Protein AF-A0A9D5WBK0-F1 (afdb_monomer_lite)

Radius of gyration: 13.13 Å; chains: 1; bounding box: 24×18×37 Å

Secondary structure (DSSP, 8-state):
--HHHHHHH--TT--HHHHHHIIIIIHHHHHHHHHHHH--

Foldseek 3Di:
DDPVCCVPPVVPDDDPVVVVCCVPPVVVVVVVVVVVVVVD

Structure (mmCIF, N/CA/C/O backbone):
data_AF-A0A9D5WBK0-F1
#
_entry.id   AF-A0A9D5WBK0-F1
#
loop_
_atom_site.group_PDB
_atom_site.id
_atom_site.type_symbol
_atom_site.label_atom_id
_atom_site.label_alt_id
_atom_site.label_comp_id
_atom_site.label_asym_id
_atom_site.label_entity_id
_atom_site.label_seq_id
_atom_site.pdbx_PDB_ins_code
_atom_site.Cartn_x
_atom_site.Cartn_y
_atom_site.Cartn_z
_atom_site.occupancy
_atom_site.B_iso_or_equiv
_atom_site.auth_seq_id
_atom_site.auth_comp_id
_atom_site.auth_asym_id
_atom_site.auth_atom_id
_atom_site.pdbx_PDB_model_num
ATOM 1 N N . MET A 1 1 ? 7.789 -13.783 -0.582 1.00 66.50 1 MET A N 1
ATOM 2 C CA . MET A 1 1 ? 8.352 -12.461 -0.942 1.00 66.50 1 MET A CA 1
ATOM 3 C C . MET A 1 1 ? 7.252 -11.425 -0.734 1.00 66.50 1 MET A C 1
ATOM 5 O O . MET A 1 1 ? 6.133 -11.715 -1.127 1.00 66.50 1 MET A O 1
ATOM 9 N N . GLY A 1 2 ? 7.512 -10.301 -0.058 1.00 85.56 2 GLY A N 1
ATOM 10 C CA . GLY A 1 2 ? 6.510 -9.243 0.192 1.00 85.56 2 GLY A CA 1
ATOM 11 C C . GLY A 1 2 ? 6.743 -7.990 -0.661 1.00 85.56 2 GLY A C 1
ATOM 12 O O . GLY A 1 2 ? 7.822 -7.851 -1.234 1.00 85.56 2 GLY A O 1
ATOM 13 N N . LEU A 1 3 ? 5.773 -7.064 -0.697 1.00 89.00 3 LEU A N 1
ATOM 14 C CA . LEU A 1 3 ? 5.794 -5.846 -1.530 1.00 89.00 3 LEU A CA 1
ATOM 15 C C . LEU A 1 3 ? 7.114 -5.066 -1.443 1.00 89.00 3 LEU A C 1
ATOM 17 O O . LEU A 1 3 ? 7.694 -4.728 -2.467 1.00 89.00 3 LEU A O 1
ATOM 21 N N . ARG A 1 4 ? 7.641 -4.844 -0.232 1.00 90.31 4 ARG A N 1
ATOM 22 C CA . ARG A 1 4 ? 8.949 -4.196 -0.028 1.00 90.31 4 ARG A CA 1
ATOM 23 C C . ARG A 1 4 ? 10.068 -4.880 -0.820 1.00 90.31 4 ARG A C 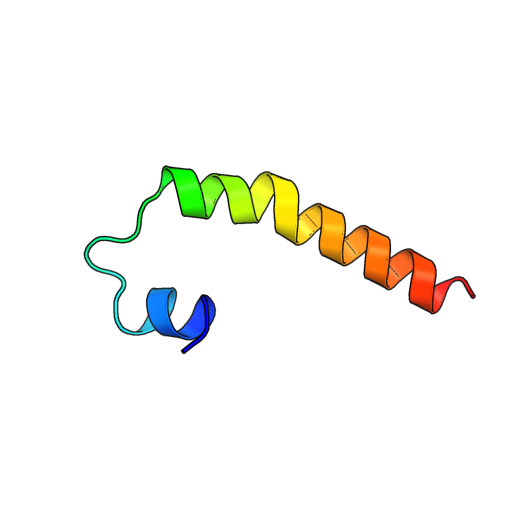1
ATOM 25 O O . ARG A 1 4 ? 10.892 -4.195 -1.414 1.00 90.31 4 ARG A O 1
ATOM 32 N N . ASN A 1 5 ? 10.124 -6.212 -0.808 1.00 89.50 5 ASN A N 1
ATOM 33 C CA . ASN A 1 5 ? 11.183 -6.949 -1.499 1.00 89.50 5 ASN A CA 1
ATOM 34 C C . ASN A 1 5 ? 11.049 -6.805 -3.016 1.00 89.50 5 ASN A C 1
ATOM 36 O O . ASN A 1 5 ? 12.063 -6.639 -3.682 1.00 89.50 5 ASN A O 1
ATOM 40 N N . ILE A 1 6 ? 9.817 -6.803 -3.530 1.00 88.81 6 ILE A N 1
ATOM 41 C CA . ILE A 1 6 ? 9.536 -6.572 -4.952 1.00 88.81 6 ILE A CA 1
ATOM 42 C C . ILE A 1 6 ? 9.976 -5.155 -5.338 1.00 88.81 6 ILE A C 1
ATOM 44 O O . ILE A 1 6 ? 10.732 -4.984 -6.284 1.00 88.81 6 ILE A O 1
ATOM 48 N N . ILE A 1 7 ? 9.616 -4.142 -4.540 1.00 88.94 7 ILE A N 1
ATOM 49 C CA . ILE A 1 7 ? 9.994 -2.747 -4.807 1.00 88.94 7 ILE A CA 1
ATOM 50 C C . ILE A 1 7 ? 11.513 -2.537 -4.801 1.00 88.94 7 ILE A C 1
ATOM 52 O O . ILE A 1 7 ? 12.020 -1.742 -5.581 1.00 88.94 7 ILE A O 1
ATOM 56 N N . V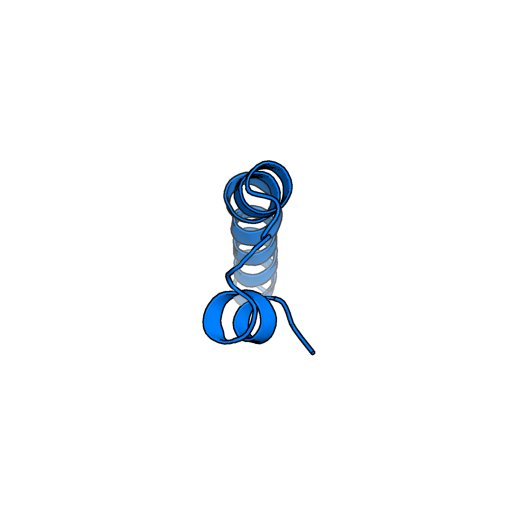AL A 1 8 ? 12.255 -3.210 -3.921 1.00 89.69 8 VAL A N 1
ATOM 57 C CA . VAL A 1 8 ? 13.705 -2.987 -3.786 1.00 89.69 8 VAL A CA 1
ATOM 58 C C . VAL A 1 8 ? 14.519 -3.824 -4.777 1.00 89.69 8 VAL A C 1
ATOM 60 O O . VAL A 1 8 ? 15.534 -3.348 -5.282 1.00 89.69 8 VAL A O 1
ATOM 63 N N . HIS A 1 9 ? 14.104 -5.062 -5.052 1.00 90.12 9 HIS A N 1
ATOM 64 C CA . HIS A 1 9 ? 14.913 -6.025 -5.808 1.00 90.12 9 HIS A CA 1
ATOM 65 C C . HIS A 1 9 ? 14.380 -6.326 -7.213 1.00 90.12 9 HIS A C 1
ATOM 67 O O . HIS A 1 9 ? 15.151 -6.762 -8.063 1.00 90.12 9 HIS A O 1
ATOM 73 N N . GLU A 1 10 ? 13.103 -6.055 -7.478 1.00 85.75 10 GLU A N 1
ATOM 74 C CA . GLU A 1 10 ? 12.408 -6.353 -8.738 1.00 85.75 10 GLU A CA 1
ATOM 75 C C . GLU A 1 10 ? 11.664 -5.104 -9.247 1.00 85.75 10 GLU A C 1
ATOM 77 O O . GLU A 1 10 ? 10.537 -5.170 -9.729 1.00 85.75 10 GLU A O 1
ATOM 82 N N . TYR A 1 11 ? 12.291 -3.927 -9.119 1.00 82.50 11 TYR A N 1
ATOM 83 C CA . TYR A 1 11 ? 11.640 -2.653 -9.450 1.00 82.50 11 TYR A CA 1
ATOM 84 C C . TYR A 1 11 ? 11.338 -2.458 -10.936 1.00 82.50 11 TYR A C 1
ATOM 86 O O . TYR A 1 11 ? 10.499 -1.635 -11.311 1.00 82.50 11 TYR A O 1
ATOM 94 N N . PHE A 1 12 ? 12.022 -3.207 -11.794 1.00 86.00 12 PHE A N 1
ATOM 95 C CA . PHE A 1 12 ? 11.754 -3.219 -13.219 1.00 86.00 12 PHE A CA 1
ATOM 96 C C . PHE A 1 12 ? 10.453 -3.978 -13.489 1.00 86.00 12 PHE A C 1
ATOM 98 O O . PHE A 1 12 ? 10.392 -5.190 -13.314 1.00 86.00 12 PHE A O 1
ATOM 105 N N . GLY A 1 13 ? 9.424 -3.263 -13.946 1.00 84.00 13 GLY A N 1
ATOM 106 C CA . GLY A 1 13 ? 8.128 -3.861 -14.283 1.00 84.00 13 GLY A CA 1
ATOM 107 C C . GLY A 1 13 ? 7.096 -3.841 -13.156 1.00 84.00 13 GLY A C 1
ATOM 108 O O . GLY A 1 13 ? 6.101 -4.554 -13.250 1.00 84.00 13 GLY A O 1
ATOM 109 N N . ILE A 1 14 ? 7.294 -3.022 -12.114 1.00 87.12 14 ILE A N 1
ATOM 110 C CA . ILE A 1 14 ? 6.227 -2.756 -11.142 1.00 87.12 14 ILE A CA 1
ATOM 111 C C . ILE A 1 14 ? 5.039 -2.111 -11.858 1.00 87.12 14 ILE A C 1
ATOM 113 O O . ILE A 1 14 ? 5.188 -1.108 -12.560 1.00 87.12 14 ILE A O 1
ATOM 117 N N . ASP A 1 15 ? 3.854 -2.659 -11.610 1.00 91.81 15 ASP A N 1
ATOM 118 C CA . ASP A 1 15 ? 2.595 -2.031 -11.978 1.00 91.81 15 ASP A CA 1
ATOM 119 C C . ASP A 1 15 ? 2.359 -0.784 -11.108 1.00 91.81 15 ASP A C 1
ATOM 121 O O . ASP A 1 15 ? 2.127 -0.860 -9.896 1.00 91.81 15 ASP A O 1
ATOM 125 N N . MET A 1 16 ? 2.457 0.384 -11.743 1.00 92.19 16 MET A N 1
ATOM 126 C CA . MET A 1 16 ? 2.302 1.676 -11.080 1.00 92.19 16 MET A CA 1
ATOM 127 C C . MET A 1 16 ? 0.864 1.953 -10.637 1.00 92.19 16 MET A C 1
ATOM 129 O O . MET A 1 16 ? 0.675 2.653 -9.642 1.00 92.19 16 MET A O 1
ATOM 133 N N . GLU A 1 17 ? -0.143 1.410 -11.321 1.00 95.38 17 GLU A N 1
ATOM 134 C CA . GLU A 1 17 ? -1.543 1.568 -10.917 1.00 95.38 17 GLU A CA 1
ATOM 135 C C . GLU A 1 17 ? -1.818 0.760 -9.650 1.00 95.38 17 GLU A C 1
ATOM 137 O O . GLU A 1 17 ? -2.406 1.275 -8.693 1.00 95.38 17 GLU A O 1
ATOM 142 N N . LEU A 1 18 ? -1.298 -0.469 -9.593 1.00 93.12 18 LEU A N 1
ATOM 143 C CA . LEU A 1 18 ? -1.348 -1.295 -8.390 1.00 93.12 18 LEU A CA 1
ATOM 144 C C . LEU A 1 18 ? -0.615 -0.625 -7.221 1.00 93.12 18 LEU A C 1
ATOM 146 O O . LEU A 1 18 ? -1.159 -0.537 -6.119 1.00 93.12 18 LEU A O 1
ATOM 150 N N . LEU A 1 19 ? 0.598 -0.110 -7.450 1.00 93.62 19 LEU A N 1
ATOM 151 C CA . LEU A 1 19 ? 1.359 0.587 -6.411 1.00 93.62 19 LEU A CA 1
ATOM 152 C C . LEU A 1 19 ? 0.605 1.822 -5.899 1.00 93.62 19 LEU A C 1
ATOM 154 O O . LEU A 1 19 ? 0.566 2.073 -4.693 1.00 93.62 19 LEU A O 1
ATOM 158 N N . TRP A 1 20 ? -0.030 2.572 -6.799 1.00 95.88 20 TRP A N 1
ATOM 159 C CA . TRP A 1 20 ? -0.834 3.730 -6.428 1.00 95.88 20 TRP A CA 1
ATOM 160 C C . TRP A 1 20 ? -2.068 3.348 -5.605 1.00 95.88 20 TRP A C 1
ATOM 162 O O . TRP A 1 20 ? -2.365 4.018 -4.614 1.00 95.88 20 TRP A O 1
ATOM 172 N N . SER A 1 21 ? -2.742 2.248 -5.957 1.00 97.44 21 SER A N 1
ATOM 173 C CA . SER A 1 21 ? -3.849 1.689 -5.172 1.00 97.44 21 SER A CA 1
ATOM 174 C C . SER A 1 21 ? -3.403 1.346 -3.753 1.00 97.44 21 SER A C 1
ATOM 176 O O . SER A 1 21 ? -4.029 1.787 -2.791 1.00 97.44 21 SER A O 1
ATOM 178 N N . ILE A 1 22 ? -2.272 0.651 -3.605 1.00 96.44 22 ILE A N 1
ATOM 179 C CA . ILE A 1 22 ? -1.732 0.281 -2.290 1.00 96.44 22 ILE A CA 1
ATOM 180 C C . ILE A 1 22 ? -1.462 1.533 -1.442 1.00 96.44 22 ILE A C 1
ATOM 182 O O . ILE A 1 22 ? -1.813 1.589 -0.263 1.00 96.44 22 ILE A O 1
ATOM 186 N N . ILE A 1 23 ? -0.881 2.577 -2.044 1.00 96.69 23 ILE A N 1
ATOM 187 C CA . ILE A 1 23 ? -0.581 3.835 -1.346 1.00 96.69 23 ILE A CA 1
ATOM 188 C C . IL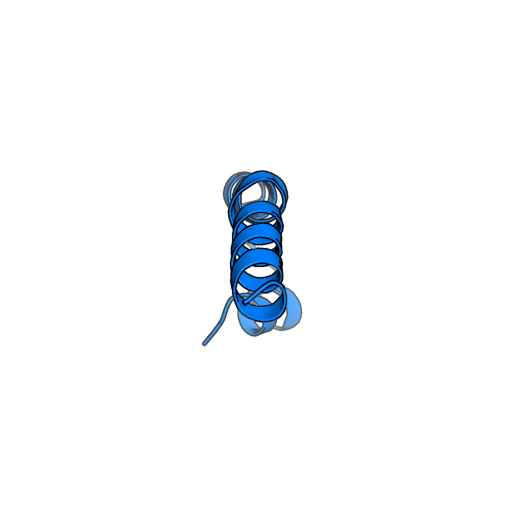E A 1 23 ? -1.859 4.566 -0.913 1.00 96.69 23 ILE A C 1
ATOM 190 O O . ILE A 1 23 ? -1.887 5.168 0.161 1.00 96.69 23 ILE A O 1
ATOM 194 N N . LYS A 1 24 ? -2.904 4.569 -1.746 1.00 98.12 24 LYS A N 1
ATOM 195 C CA . LYS A 1 24 ? -4.124 5.355 -1.506 1.00 98.12 24 LYS A CA 1
ATOM 196 C C . LYS A 1 24 ? -5.209 4.622 -0.728 1.00 98.12 24 LYS A C 1
ATOM 198 O O . LYS A 1 24 ? -6.043 5.297 -0.128 1.00 98.12 24 LYS A O 1
ATOM 203 N N . VAL A 1 25 ? -5.207 3.295 -0.736 1.00 97.88 25 VAL A N 1
ATOM 204 C CA . VAL A 1 25 ? -6.268 2.467 -0.154 1.00 97.88 25 VAL A CA 1
ATOM 205 C C . VAL A 1 25 ? -5.720 1.666 1.020 1.00 97.88 25 VAL A C 1
ATOM 207 O O . VAL A 1 25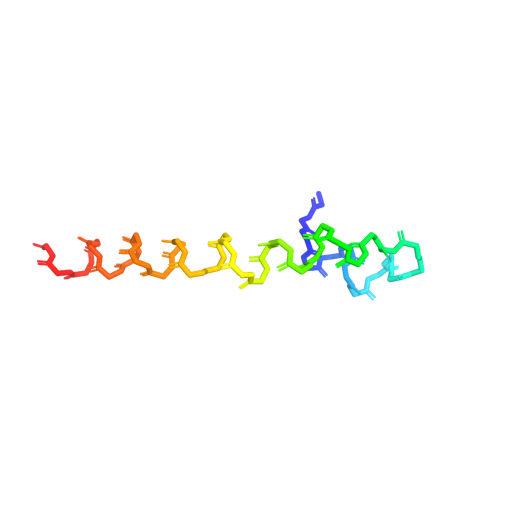 ? -6.117 1.909 2.160 1.00 97.88 25 VAL A O 1
ATOM 210 N N . ASP A 1 26 ? -4.750 0.792 0.757 1.00 97.56 26 ASP A N 1
ATOM 211 C CA . ASP A 1 26 ? -4.316 -0.217 1.727 1.00 97.56 26 ASP A CA 1
ATOM 212 C C . ASP A 1 26 ? -3.539 0.396 2.897 1.00 97.56 26 ASP A C 1
ATOM 214 O O . ASP A 1 26 ? -3.803 0.071 4.052 1.00 97.56 26 ASP A O 1
ATOM 218 N N . ILE A 1 27 ? -2.611 1.328 2.630 1.00 97.69 27 ILE A N 1
ATOM 219 C CA . ILE A 1 27 ? -1.835 1.987 3.696 1.00 97.69 27 ILE A CA 1
ATOM 220 C C . ILE A 1 27 ? -2.747 2.803 4.636 1.00 97.69 27 ILE A C 1
ATOM 222 O O . ILE A 1 27 ? -2.647 2.626 5.853 1.00 97.69 27 ILE A O 1
ATOM 226 N N . PRO A 1 28 ? -3.657 3.674 4.148 1.00 98.00 28 PRO A N 1
ATOM 227 C CA . PRO A 1 28 ? -4.586 4.384 5.027 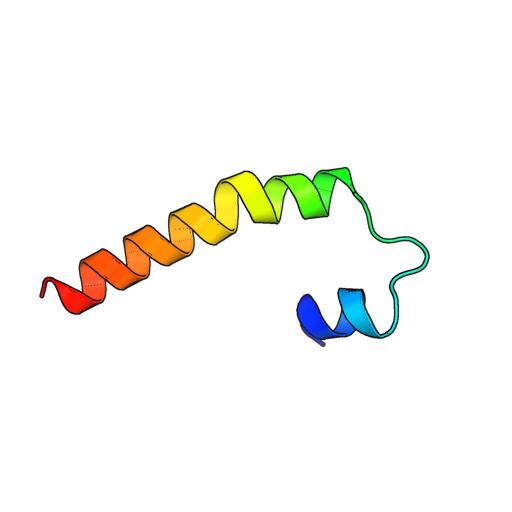1.00 98.00 28 PRO A CA 1
ATOM 228 C C . PRO A 1 28 ? -5.540 3.465 5.789 1.00 98.00 28 PRO A C 1
ATOM 230 O O . PRO A 1 28 ? -5.855 3.752 6.943 1.00 98.00 28 PRO A O 1
ATOM 233 N N . GLN A 1 29 ? -6.007 2.379 5.166 1.00 98.25 29 GLN A N 1
ATOM 234 C CA . GLN A 1 29 ? -6.842 1.391 5.843 1.00 98.25 29 GLN A CA 1
ATOM 235 C C . GLN A 1 29 ? -6.078 0.730 6.993 1.00 98.25 29 GLN A C 1
ATOM 237 O O . GLN A 1 29 ? -6.578 0.716 8.117 1.00 98.25 29 GLN A O 1
ATOM 242 N N . LEU A 1 30 ? -4.850 0.272 6.737 1.00 97.44 30 LEU A N 1
ATOM 243 C CA . LEU A 1 30 ? -3.994 -0.330 7.754 1.00 97.44 30 LEU A CA 1
ATOM 244 C C . LEU A 1 30 ? -3.755 0.631 8.924 1.00 97.44 30 LEU A C 1
ATOM 246 O O . LEU A 1 30 ? -3.849 0.223 10.076 1.00 97.44 30 LEU A O 1
ATOM 250 N N . ASN A 1 31 ? -3.505 1.915 8.651 1.00 97.12 31 ASN A N 1
ATOM 251 C CA . ASN A 1 31 ? -3.338 2.912 9.711 1.00 97.12 31 ASN A CA 1
ATOM 252 C C . ASN A 1 31 ? -4.583 3.027 10.601 1.00 97.12 31 ASN A C 1
ATOM 254 O O . ASN A 1 31 ? -4.449 2.992 11.820 1.00 97.12 31 ASN A O 1
ATOM 258 N N . LYS A 1 32 ? -5.787 3.088 10.017 1.00 97.31 32 LYS A N 1
ATOM 259 C CA . LYS A 1 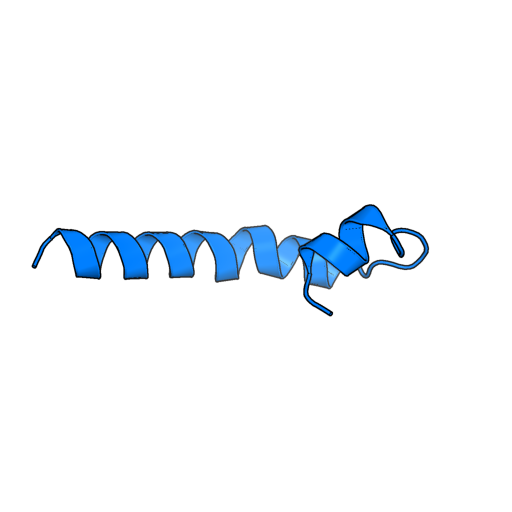32 ? -7.039 3.118 10.795 1.00 97.31 32 LYS A CA 1
ATOM 260 C C . LYS A 1 32 ? -7.234 1.854 11.624 1.00 97.31 32 LYS A C 1
ATOM 262 O O . LYS A 1 32 ? -7.710 1.916 12.751 1.00 97.31 32 LYS A O 1
ATOM 267 N N . GLU A 1 33 ? -6.899 0.697 11.063 1.00 97.31 33 GLU A N 1
ATOM 268 C CA . GLU A 1 33 ? -6.961 -0.571 11.789 1.00 97.31 33 GLU A CA 1
ATOM 269 C C . GLU A 1 33 ? -5.995 -0.572 12.979 1.00 97.31 33 GLU A C 1
ATOM 271 O O . GLU A 1 33 ? -6.385 -0.990 14.066 1.00 97.31 33 GLU A O 1
ATOM 276 N N . MET A 1 34 ? -4.779 -0.040 12.815 1.00 97.69 34 MET A N 1
ATOM 277 C CA . MET A 1 34 ? -3.830 0.114 13.921 1.00 97.69 34 MET A CA 1
ATOM 278 C C . MET A 1 34 ? -4.316 1.103 14.985 1.00 97.69 34 MET A C 1
ATOM 280 O O . MET A 1 34 ? -4.211 0.796 16.168 1.00 97.69 34 MET A O 1
ATOM 284 N N . GLU A 1 35 ? -4.866 2.255 14.593 1.00 97.12 35 GLU A N 1
ATOM 285 C CA . GLU A 1 35 ? -5.456 3.226 15.529 1.00 97.12 35 GLU A CA 1
ATOM 286 C C . GLU A 1 35 ? -6.562 2.569 16.369 1.00 97.12 35 GLU A C 1
ATOM 288 O O . GLU A 1 35 ? -6.514 2.612 17.595 1.00 97.12 35 GLU A O 1
ATOM 293 N N . ASN A 1 36 ? -7.474 1.825 15.733 1.00 96.62 36 ASN A N 1
ATOM 294 C CA . ASN A 1 36 ? -8.539 1.093 16.428 1.00 96.62 36 ASN A CA 1
ATOM 295 C C . ASN A 1 36 ? -8.030 0.011 17.399 1.00 96.62 36 ASN A C 1
ATOM 297 O O . ASN A 1 36 ? -8.749 -0.366 18.326 1.00 96.62 36 ASN A O 1
ATOM 301 N N . LEU A 1 37 ? -6.839 -0.547 17.161 1.00 95.94 37 LEU A N 1
ATOM 302 C CA . LEU A 1 37 ? -6.214 -1.522 18.058 1.00 95.94 37 LEU A CA 1
ATOM 303 C C . LEU A 1 37 ? -5.541 -0.859 19.263 1.00 95.94 37 LEU A C 1
ATOM 305 O O . LEU A 1 37 ? -5.426 -1.504 20.299 1.00 95.94 37 LEU A O 1
ATOM 309 N N . ILE A 1 38 ? -5.079 0.385 19.116 1.00 95.19 38 ILE A N 1
ATOM 310 C CA . ILE A 1 38 ? -4.403 1.153 20.171 1.00 95.19 38 ILE A CA 1
ATOM 311 C C . ILE A 1 38 ? -5.416 1.896 21.053 1.00 95.19 38 ILE A C 1
ATOM 313 O O . ILE A 1 38 ? -5.201 2.004 22.257 1.00 95.19 38 ILE A O 1
ATOM 317 N N . ASP A 1 39 ? -6.529 2.364 20.482 1.00 83.69 39 ASP A N 1
ATOM 318 C CA . ASP A 1 39 ? -7.606 3.065 21.200 1.00 83.69 39 ASP A CA 1
ATOM 319 C C . ASP A 1 39 ? -8.478 2.134 22.077 1.00 83.69 39 ASP A C 1
ATOM 321 O O . ASP A 1 39 ? -9.492 2.564 22.636 1.00 83.69 39 ASP A O 1
ATOM 325 N N . LYS A 1 40 ? -8.101 0.857 22.209 1.00 53.81 40 LYS A N 1
ATOM 326 C CA . LYS A 1 40 ? -8.822 -0.186 22.945 1.00 53.81 40 LYS A CA 1
ATOM 327 C C . LYS A 1 40 ? -7.990 -0.740 24.096 1.00 53.81 40 LYS A C 1
ATOM 329 O O . LYS A 1 40 ? -8.594 -0.975 25.167 1.00 53.81 40 LYS A O 1
#

pLDDT: mean 91.33, std 8.7, range [53.81, 98.25]

Sequence (40 aa):
MGLRNIIVHEYFGIDMELLWSIIKVDIPQLNKEMENLIDK